Protein AF-A0AAW8AP11-F1 (afdb_monomer_lite)

Radius of gyration: 15.12 Å; chains: 1; bounding box: 52×15×34 Å

Sequence (77 aa):
MASETCAFDVVGATWIQDVQPGEIIEINDDGIHVDQFTDSTNMTICSMEYIYFARPDSNIAGVNVHTARKRSGKILA

Secondary structure (DSSP, 8-state):
--SSTHHHHHHTPPP--PPPTTEEEEEETTEEEEEES-S-------HHIIIIIS-TT-EETTEEHHHHHHHHHHHT-

Foldseek 3Di:
DDPWCVVCVVVVHDDDDDAFFQKDWDQDPVGIDIDGNDPPDDDDDDPCCLVPDPDQCTADPNRRSVVSNVVVVVVVD

Organism: Klebsiella pneumoniae (NCBI:txid573)

pLDDT: mean 95.57, std 2.63, range [77.5, 98.0]

Structure (mmCIF, N/CA/C/O backbone):
data_AF-A0AAW8AP11-F1
#
_entry.id   AF-A0AAW8AP11-F1
#
loop_
_atom_site.group_PDB
_atom_site.id
_atom_site.type_symbol
_atom_site.label_atom_id
_atom_site.label_alt_id
_atom_site.label_comp_id
_atom_site.label_asym_id
_atom_site.label_entity_id
_atom_site.label_seq_id
_atom_site.pdbx_PDB_ins_code
_atom_site.Cartn_x
_atom_site.Cartn_y
_atom_site.Cartn_z
_atom_site.occupancy
_atom_site.B_iso_or_equiv
_atom_site.auth_seq_id
_atom_site.auth_comp_id
_atom_site.auth_asym_id
_atom_site.auth_atom_id
_atom_site.pdbx_PDB_model_num
ATOM 1 N N . MET A 1 1 ? -10.145 4.721 4.989 1.00 92.06 1 MET A N 1
ATOM 2 C CA . MET A 1 1 ? -9.146 4.270 3.991 1.00 92.06 1 MET A CA 1
ATOM 3 C C . MET A 1 1 ? -7.877 5.094 4.147 1.00 92.06 1 MET A C 1
ATOM 5 O O . MET A 1 1 ? -7.978 6.227 4.605 1.00 92.06 1 MET A O 1
ATOM 9 N N . ALA A 1 2 ? -6.712 4.544 3.806 1.00 95.62 2 ALA A N 1
ATOM 10 C CA . ALA A 1 2 ? -5.428 5.243 3.884 1.00 95.62 2 ALA A CA 1
ATOM 11 C C . ALA A 1 2 ? -4.455 4.702 2.825 1.00 95.62 2 ALA A C 1
ATOM 13 O O . ALA A 1 2 ? -4.603 3.558 2.403 1.00 95.62 2 ALA A O 1
ATOM 14 N N . SER A 1 3 ? -3.463 5.508 2.432 1.00 95.25 3 SER A N 1
ATOM 15 C CA . SER A 1 3 ? -2.426 5.110 1.464 1.00 95.25 3 SER A CA 1
ATOM 16 C C . SER A 1 3 ? -1.425 4.090 2.018 1.00 95.25 3 SER A C 1
ATOM 18 O O . SER A 1 3 ? -0.793 3.375 1.252 1.00 95.25 3 SER A O 1
ATOM 20 N N . GLU A 1 4 ? -1.264 4.028 3.342 1.00 94.88 4 GLU A N 1
ATOM 21 C CA . GLU A 1 4 ? -0.296 3.168 4.025 1.00 94.88 4 GLU A CA 1
ATOM 22 C C . GLU A 1 4 ? -0.922 2.520 5.265 1.00 94.88 4 GLU A C 1
ATOM 24 O O . GLU A 1 4 ? -1.687 3.162 5.993 1.00 94.88 4 GLU A O 1
ATOM 29 N N . THR A 1 5 ? -0.556 1.267 5.554 1.00 94.31 5 THR A N 1
ATOM 30 C CA . THR A 1 5 ? -1.136 0.520 6.683 1.00 94.31 5 THR A CA 1
ATOM 31 C C . THR A 1 5 ? -0.773 1.097 8.046 1.00 94.31 5 THR A C 1
ATOM 33 O O . THR A 1 5 ? -1.565 0.961 8.974 1.00 94.31 5 THR A O 1
ATOM 36 N N . CYS A 1 6 ? 0.362 1.795 8.175 1.00 93.62 6 CYS A N 1
ATOM 37 C CA . CYS A 1 6 ? 0.774 2.394 9.447 1.00 93.62 6 CYS A CA 1
ATOM 38 C C . CYS A 1 6 ? -0.253 3.408 9.982 1.00 93.62 6 CYS A C 1
ATOM 40 O O . CYS A 1 6 ? -0.320 3.660 11.183 1.00 93.62 6 CYS A O 1
ATOM 42 N N . ALA A 1 7 ? -1.064 4.010 9.102 1.00 95.75 7 ALA A N 1
ATOM 43 C CA . ALA A 1 7 ? -2.125 4.920 9.513 1.00 95.75 7 ALA A CA 1
ATOM 44 C C . ALA A 1 7 ? -3.193 4.201 10.350 1.00 95.75 7 ALA A C 1
ATOM 46 O O . ALA A 1 7 ? -3.743 4.802 11.270 1.00 95.75 7 ALA A O 1
ATOM 47 N N . PHE A 1 8 ? -3.460 2.922 10.064 1.00 95.50 8 PHE A N 1
ATOM 48 C CA . PHE A 1 8 ? -4.425 2.117 10.809 1.00 95.50 8 PHE A CA 1
ATOM 49 C C . PHE A 1 8 ? -3.920 1.795 12.213 1.00 95.50 8 PHE A C 1
ATOM 51 O O . PHE A 1 8 ? -4.662 1.996 13.172 1.00 95.50 8 PHE A O 1
ATOM 58 N N . ASP A 1 9 ? -2.649 1.406 12.338 1.00 91.75 9 ASP A N 1
ATOM 59 C CA . ASP A 1 9 ? -2.021 1.106 13.630 1.00 91.75 9 ASP A CA 1
ATOM 60 C C . ASP A 1 9 ? -2.077 2.311 14.578 1.00 91.75 9 ASP A C 1
ATOM 62 O O . ASP A 1 9 ? -2.382 2.174 15.762 1.00 91.75 9 ASP A O 1
ATOM 66 N N . VAL A 1 10 ? -1.841 3.515 14.043 1.00 95.12 10 VAL A N 1
ATOM 67 C CA . VAL A 1 10 ? -1.862 4.766 14.819 1.00 95.12 10 VAL A CA 1
ATOM 68 C C . VAL A 1 10 ? -3.253 5.084 15.374 1.00 95.12 10 VA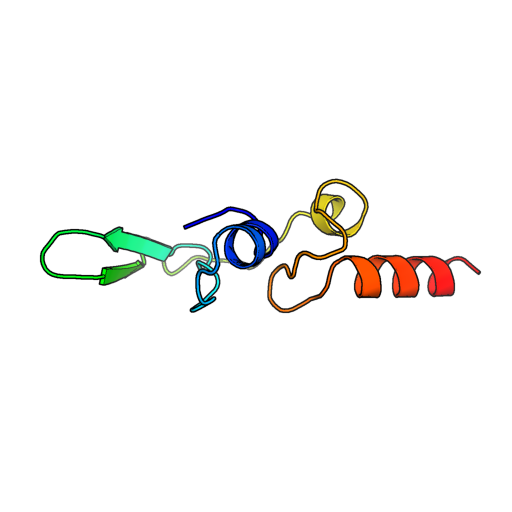L A C 1
ATOM 70 O O . VAL A 1 10 ? -3.357 5.597 16.487 1.00 95.12 10 VAL A O 1
ATOM 73 N N . VAL A 1 11 ? -4.318 4.799 14.621 1.00 96.81 11 VAL A N 1
ATOM 74 C CA . VAL A 1 11 ? -5.701 5.128 15.020 1.00 96.81 11 VAL A CA 1
ATOM 75 C C . VAL A 1 11 ? -6.462 3.940 15.617 1.00 96.81 11 VAL A C 1
ATOM 77 O O . VAL A 1 11 ? -7.636 4.077 15.952 1.00 96.81 11 VAL A O 1
ATOM 80 N N . GLY A 1 12 ? -5.817 2.777 15.751 1.00 95.69 12 GLY A N 1
ATOM 81 C CA . GLY A 1 12 ? -6.446 1.547 16.238 1.00 95.69 12 GLY A CA 1
ATOM 82 C C . GLY A 1 12 ? -7.469 0.943 15.270 1.00 95.69 12 GLY A C 1
ATOM 83 O O . GLY A 1 12 ? -8.365 0.215 15.698 1.00 95.69 12 GLY A O 1
ATOM 84 N N . ALA A 1 13 ? -7.370 1.251 13.975 1.00 96.75 13 ALA A N 1
ATOM 85 C CA . ALA A 1 13 ? -8.229 0.655 12.958 1.00 96.75 13 ALA A CA 1
ATOM 86 C C . ALA A 1 13 ? -7.733 -0.746 12.574 1.00 96.75 13 ALA A C 1
ATOM 88 O O . ALA A 1 13 ? -6.537 -1.025 12.569 1.00 96.75 13 ALA A O 1
ATOM 89 N N . THR A 1 14 ? -8.661 -1.633 12.215 1.00 95.00 14 THR A N 1
ATOM 90 C CA . THR A 1 14 ? -8.325 -2.972 11.714 1.00 95.00 14 THR A CA 1
ATOM 91 C C . THR A 1 14 ? -8.123 -2.920 10.203 1.00 95.00 14 THR A C 1
ATOM 93 O O . THR A 1 14 ? -8.960 -2.376 9.482 1.00 95.00 14 THR A O 1
ATOM 96 N N . TRP A 1 15 ? -7.020 -3.487 9.719 1.00 94.25 15 TRP A N 1
ATOM 97 C CA . TRP A 1 15 ? -6.798 -3.680 8.286 1.00 94.25 15 TRP A CA 1
ATOM 98 C C . TRP A 1 15 ? -7.769 -4.735 7.729 1.00 94.25 15 TRP A C 1
ATOM 100 O O . TRP A 1 15 ? -7.987 -5.764 8.366 1.00 94.25 15 TRP A O 1
ATOM 110 N N . ILE A 1 16 ? -8.340 -4.475 6.547 1.00 93.06 16 ILE A N 1
ATOM 111 C CA . ILE A 1 16 ? -9.309 -5.368 5.884 1.00 93.06 16 ILE A CA 1
ATOM 112 C C . ILE A 1 16 ? -8.741 -5.896 4.563 1.00 93.06 16 ILE A C 1
ATOM 114 O O . ILE A 1 16 ? -8.589 -7.103 4.408 1.00 93.06 16 ILE A O 1
ATOM 118 N N . GLN A 1 17 ? -8.435 -5.002 3.617 1.00 92.56 17 GLN A N 1
ATOM 119 C CA . GLN A 1 17 ? -7.864 -5.355 2.317 1.00 92.56 17 GLN A CA 1
ATOM 120 C C . GLN A 1 17 ? -7.126 -4.172 1.680 1.00 92.56 17 GLN A C 1
ATOM 122 O O . GLN A 1 17 ? -7.368 -3.015 2.037 1.00 92.56 17 GLN A O 1
ATOM 127 N N . ASP A 1 18 ? -6.268 -4.474 0.706 1.00 94.62 18 ASP A N 1
ATOM 128 C CA . ASP A 1 18 ? -5.729 -3.487 -0.233 1.00 94.62 18 ASP A CA 1
ATOM 129 C C . ASP A 1 18 ? -6.738 -3.226 -1.361 1.00 94.62 18 ASP A C 1
ATOM 131 O O . ASP A 1 18 ? -7.356 -4.168 -1.866 1.00 94.62 18 ASP A O 1
ATOM 135 N N . VAL A 1 19 ? -6.856 -1.964 -1.785 1.00 95.00 19 VAL A N 1
ATOM 136 C CA . VAL A 1 19 ? -7.663 -1.590 -2.957 1.00 95.00 19 VAL A CA 1
ATOM 137 C C . VAL A 1 19 ? -6.982 -2.103 -4.223 1.00 95.00 19 VAL A C 1
ATOM 139 O O . VAL A 1 19 ? -5.80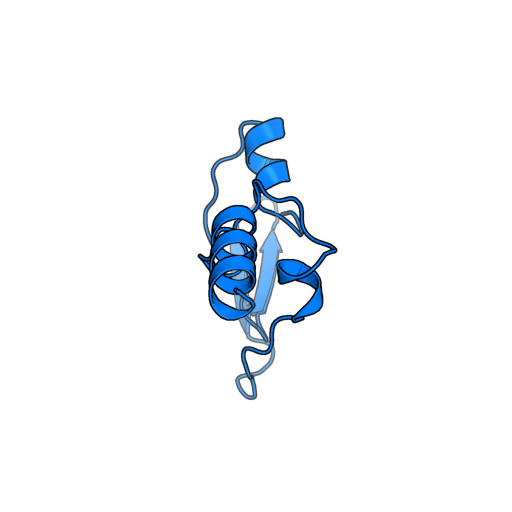3 -1.810 -4.450 1.00 95.00 19 VAL A O 1
ATOM 142 N N . GLN A 1 20 ? -7.700 -2.867 -5.043 1.00 95.69 20 GLN A N 1
ATOM 143 C CA . GLN A 1 20 ? -7.128 -3.446 -6.261 1.00 95.69 20 GLN A CA 1
ATOM 144 C C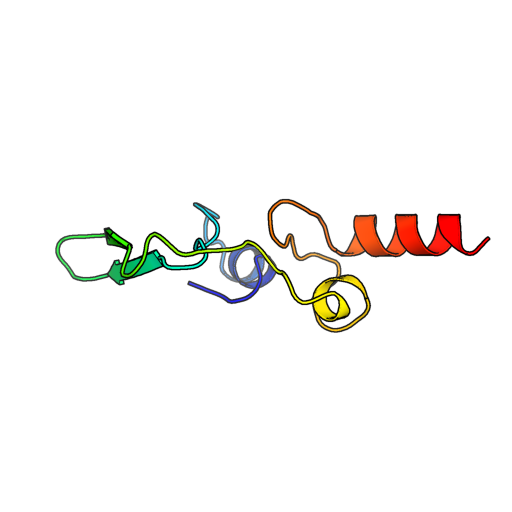 . GLN A 1 20 ? -7.060 -2.425 -7.415 1.00 95.69 20 GLN A C 1
ATOM 146 O O . GLN A 1 20 ? -7.874 -1.503 -7.493 1.00 95.69 20 GLN A O 1
ATOM 151 N N . PRO A 1 21 ? -6.109 -2.560 -8.358 1.00 96.44 21 PRO A N 1
ATOM 152 C CA . PRO A 1 21 ? -6.127 -1.775 -9.587 1.00 96.44 21 PRO A CA 1
ATOM 153 C C . PRO A 1 21 ? -7.463 -1.960 -10.312 1.00 96.44 21 PRO A C 1
ATOM 155 O O . PRO A 1 21 ? -7.900 -3.090 -10.493 1.00 96.44 21 PRO A O 1
ATOM 158 N N . GLY A 1 22 ? -8.101 -0.865 -10.730 1.00 96.88 22 GLY A N 1
ATOM 159 C CA . GLY A 1 22 ? -9.422 -0.921 -11.369 1.00 96.88 22 GLY A CA 1
ATOM 160 C C . GLY A 1 22 ? -10.612 -0.969 -10.401 1.00 96.88 22 GLY A C 1
ATOM 161 O O . GLY A 1 22 ? -11.752 -0.895 -10.852 1.00 96.88 22 GLY A O 1
ATOM 162 N N . GLU A 1 23 ? -10.369 -1.065 -9.092 1.00 97.19 23 GLU A N 1
ATOM 163 C CA . GLU A 1 23 ? -11.415 -1.148 -8.069 1.00 97.19 23 GLU A CA 1
ATOM 164 C C . GLU A 1 23 ? -11.902 0.240 -7.627 1.00 97.19 23 GLU A C 1
ATOM 166 O O . GLU A 1 23 ? -11.124 1.19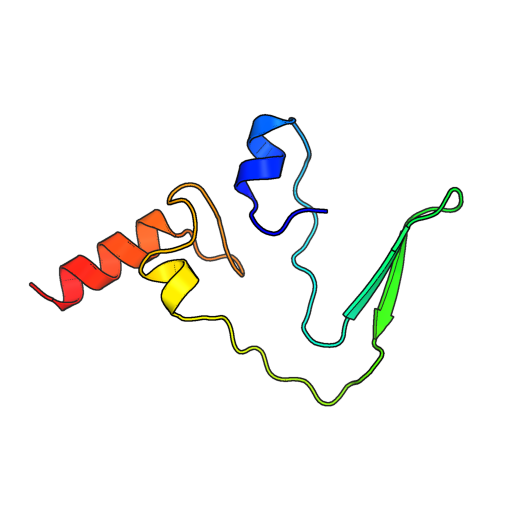2 -7.498 1.00 97.19 23 GLU A O 1
ATOM 171 N N . ILE A 1 24 ? -13.203 0.338 -7.368 1.00 96.69 24 ILE A N 1
ATOM 172 C CA . ILE A 1 24 ? -13.866 1.472 -6.726 1.00 96.69 24 ILE A CA 1
ATOM 173 C C . ILE A 1 24 ? -14.525 0.962 -5.449 1.00 96.69 24 ILE A C 1
ATOM 175 O O . ILE A 1 24 ? -15.214 -0.056 -5.454 1.00 96.69 24 ILE A O 1
ATOM 179 N N . ILE A 1 25 ? -14.330 1.699 -4.357 1.00 96.75 25 ILE A N 1
ATOM 180 C CA . ILE A 1 25 ? -14.989 1.432 -3.079 1.00 96.75 25 ILE A CA 1
ATOM 181 C C . ILE A 1 25 ? -15.936 2.588 -2.773 1.00 96.75 25 ILE A C 1
ATOM 183 O O . ILE A 1 25 ? -15.497 3.729 -2.608 1.00 96.75 25 ILE A O 1
ATOM 187 N N . GLU A 1 26 ? -17.224 2.279 -2.669 1.00 96.94 26 GLU A N 1
ATOM 188 C CA . GLU A 1 26 ? -18.252 3.188 -2.172 1.00 96.94 26 GLU A CA 1
ATOM 189 C C . GLU A 1 26 ? -18.525 2.884 -0.693 1.00 96.94 26 GLU A C 1
ATOM 191 O O . GLU A 1 26 ? -18.732 1.735 -0.303 1.00 96.94 26 GLU A O 1
ATOM 196 N N . ILE A 1 27 ? -18.508 3.925 0.141 1.00 96.75 27 ILE A N 1
ATOM 197 C CA . ILE A 1 27 ? -18.804 3.832 1.573 1.00 96.75 27 ILE A CA 1
ATOM 198 C C . ILE A 1 27 ? -19.906 4.839 1.879 1.00 96.75 27 ILE A C 1
ATOM 200 O O . ILE A 1 27 ? -19.715 6.042 1.684 1.00 96.75 27 ILE A O 1
ATOM 204 N N . ASN A 1 28 ? -21.041 4.346 2.361 1.00 97.00 28 ASN A N 1
ATOM 205 C CA . ASN A 1 28 ? -22.208 5.146 2.725 1.00 97.00 28 ASN A CA 1
ATOM 206 C C . ASN A 1 28 ? -22.888 4.557 3.982 1.00 97.00 28 ASN A C 1
ATOM 208 O O . ASN A 1 28 ? -22.367 3.625 4.599 1.00 97.00 28 ASN A O 1
ATOM 212 N N . ASP A 1 29 ? -24.030 5.117 4.386 1.00 98.00 29 ASP A N 1
ATOM 213 C CA . ASP A 1 29 ? -24.747 4.687 5.598 1.00 98.00 29 ASP A CA 1
ATOM 214 C C . ASP A 1 29 ? -25.309 3.252 5.499 1.00 98.00 29 ASP A C 1
ATOM 216 O O . ASP A 1 29 ? -25.552 2.620 6.528 1.00 98.00 29 ASP A O 1
ATOM 220 N N . ASP A 1 30 ? -25.461 2.712 4.284 1.00 96.88 30 ASP A N 1
ATOM 221 C CA . ASP A 1 30 ? -25.912 1.337 4.030 1.00 96.88 30 ASP A CA 1
ATOM 222 C C . ASP A 1 30 ? -24.756 0.316 4.061 1.00 96.88 30 ASP A C 1
ATOM 224 O O . ASP A 1 30 ? -24.991 -0.897 4.074 1.00 96.88 30 ASP A O 1
ATOM 228 N N . GLY A 1 31 ? -23.502 0.782 4.115 1.00 95.88 31 GLY A N 1
ATOM 229 C CA . GLY A 1 31 ? -22.313 -0.048 4.297 1.00 95.88 31 GLY A CA 1
ATOM 230 C C . GLY A 1 31 ? -21.214 0.193 3.261 1.00 95.88 31 GLY A C 1
ATOM 231 O O . GLY A 1 31 ? -20.956 1.320 2.839 1.00 95.88 31 GLY A O 1
ATOM 232 N N . ILE A 1 32 ? -20.508 -0.887 2.906 1.00 96.00 32 ILE A N 1
ATOM 233 C CA . ILE A 1 32 ? -19.391 -0.876 1.952 1.00 96.00 32 ILE A CA 1
ATOM 234 C C . ILE A 1 32 ? -19.813 -1.634 0.695 1.00 96.00 32 ILE A C 1
ATOM 236 O O . ILE A 1 32 ? -20.173 -2.812 0.773 1.00 96.00 32 ILE A O 1
ATOM 240 N N . HIS A 1 33 ? -19.713 -0.975 -0.454 1.00 96.56 33 HIS A N 1
ATOM 241 C CA . HIS A 1 33 ? -19.882 -1.582 -1.767 1.00 96.56 33 HIS A CA 1
ATOM 242 C C . HIS A 1 33 ? -18.568 -1.506 -2.550 1.00 96.56 33 HIS A C 1
ATOM 244 O O . HIS A 1 33 ? -17.845 -0.512 -2.482 1.00 96.56 33 HIS A O 1
ATOM 250 N N . VAL A 1 34 ? -18.241 -2.581 -3.265 1.00 96.56 34 VAL A N 1
ATOM 251 C CA . VAL A 1 34 ? -16.997 -2.718 -4.027 1.00 96.56 34 VAL A CA 1
ATOM 252 C C . VAL A 1 34 ? -17.362 -3.090 -5.455 1.00 96.56 34 VAL A C 1
ATOM 254 O O . VAL A 1 34 ? -18.086 -4.065 -5.660 1.00 96.56 34 VAL A O 1
ATOM 257 N N . ASP A 1 35 ? -16.855 -2.325 -6.415 1.00 97.12 35 ASP A N 1
ATOM 258 C CA . ASP A 1 35 ? -17.087 -2.531 -7.845 1.00 97.12 35 ASP A CA 1
ATOM 259 C C . ASP A 1 35 ? -15.777 -2.393 -8.637 1.00 97.12 35 ASP A C 1
ATOM 261 O O . ASP A 1 35 ? -14.788 -1.839 -8.147 1.00 97.12 35 ASP A O 1
ATOM 265 N N . GLN A 1 36 ? -15.757 -2.892 -9.871 1.00 97.19 36 GLN A N 1
ATOM 266 C CA . GLN A 1 36 ? -14.645 -2.718 -10.801 1.00 97.19 36 GLN A CA 1
ATOM 267 C C . GLN A 1 36 ? -15.076 -1.861 -11.984 1.00 97.19 36 GLN A C 1
ATOM 269 O O . GLN A 1 36 ? -15.963 -2.223 -12.752 1.00 97.19 36 GLN A O 1
ATOM 274 N N . PHE A 1 37 ? -14.399 -0.728 -12.184 1.00 96.38 37 PHE A N 1
ATOM 275 C CA . PHE A 1 37 ? -14.683 0.124 -13.342 1.00 96.38 37 PHE A CA 1
ATOM 276 C C . PHE A 1 37 ? -14.024 -0.393 -14.628 1.00 96.38 37 PHE A C 1
ATOM 278 O O . PHE A 1 37 ? -14.329 0.088 -15.721 1.00 96.38 37 PHE A O 1
ATOM 285 N N . THR A 1 38 ? -13.073 -1.324 -14.505 1.00 96.81 38 THR A N 1
ATOM 286 C CA . THR A 1 38 ? -12.383 -1.960 -15.628 1.00 96.81 38 THR A CA 1
ATOM 287 C C . THR A 1 38 ? -11.760 -3.289 -15.211 1.00 96.81 38 THR A C 1
ATOM 289 O O . THR A 1 38 ? -11.135 -3.379 -14.157 1.00 96.81 38 THR A O 1
ATOM 292 N N . ASP A 1 39 ? -11.838 -4.280 -16.100 1.00 94.81 39 ASP A N 1
ATOM 293 C CA . ASP A 1 39 ? -11.114 -5.554 -15.974 1.00 94.81 39 ASP A CA 1
ATOM 294 C C . ASP A 1 39 ? -9.708 -5.487 -16.601 1.00 94.81 39 ASP A C 1
ATOM 296 O O . ASP A 1 39 ? -8.871 -6.370 -16.411 1.00 94.81 39 ASP A O 1
ATOM 300 N N . SER A 1 40 ? -9.423 -4.438 -17.382 1.00 96.94 40 SER A N 1
ATOM 301 C CA . SER A 1 40 ? -8.134 -4.252 -18.058 1.00 96.94 40 SER A CA 1
ATOM 302 C C . SER A 1 40 ? -7.108 -3.654 -17.096 1.00 96.94 40 SER A C 1
ATOM 304 O O . SER A 1 40 ? -6.780 -2.465 -17.178 1.00 96.94 40 SER A O 1
ATOM 306 N N . THR A 1 41 ? -6.598 -4.478 -16.183 1.00 96.19 41 THR A N 1
ATOM 307 C CA . THR A 1 41 ? -5.749 -4.034 -15.073 1.00 96.19 41 THR A CA 1
ATOM 308 C C . THR A 1 41 ? -4.388 -4.732 -15.059 1.00 96.19 41 THR A C 1
ATOM 310 O O . THR A 1 41 ? -4.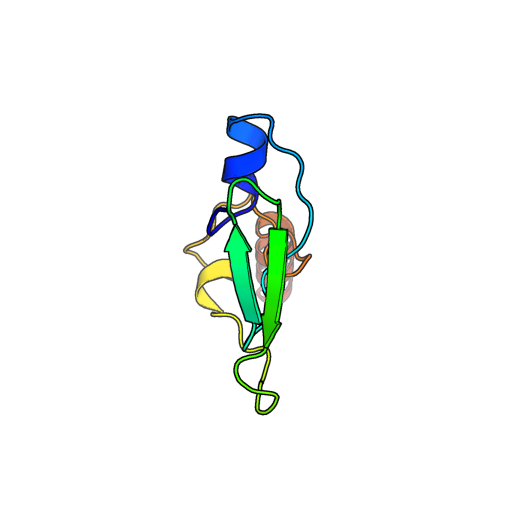203 -5.828 -15.587 1.00 96.19 41 THR A O 1
ATOM 313 N N . ASN A 1 42 ? -3.394 -4.068 -14.469 1.00 94.06 42 ASN A N 1
ATOM 314 C CA . ASN A 1 42 ? -2.089 -4.652 -14.174 1.00 94.06 42 ASN A CA 1
ATOM 315 C C . ASN A 1 42 ? -1.606 -4.128 -12.817 1.00 94.06 42 ASN A C 1
ATOM 317 O O . ASN A 1 42 ? -1.690 -2.930 -12.543 1.00 94.06 42 ASN A O 1
ATOM 321 N N . MET A 1 43 ? -1.096 -5.019 -11.968 1.00 91.31 43 MET A N 1
ATOM 322 C CA . MET A 1 43 ? -0.563 -4.661 -10.657 1.00 91.31 43 MET A CA 1
ATOM 323 C C . MET A 1 43 ? 0.864 -4.125 -10.803 1.00 91.31 43 MET A C 1
ATOM 325 O O . MET A 1 43 ? 1.838 -4.877 -10.791 1.00 91.31 43 MET A O 1
ATOM 329 N N . THR A 1 44 ? 0.995 -2.805 -10.923 1.00 94.00 44 THR A N 1
ATOM 330 C CA . THR A 1 44 ? 2.291 -2.118 -11.021 1.00 94.00 44 THR A CA 1
ATOM 331 C C . THR A 1 44 ? 2.456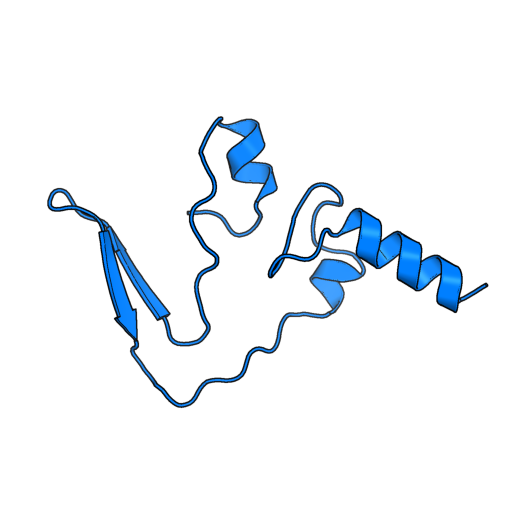 -1.116 -9.885 1.00 94.00 44 THR A C 1
ATOM 333 O O . THR A 1 44 ? 2.042 0.038 -9.987 1.00 94.00 44 THR A O 1
ATOM 336 N N . ILE A 1 45 ? 3.069 -1.561 -8.790 1.00 94.00 45 ILE A N 1
ATOM 337 C CA . ILE A 1 45 ? 3.340 -0.720 -7.619 1.00 94.00 45 ILE A CA 1
ATOM 338 C C . ILE A 1 45 ? 4.602 0.107 -7.866 1.00 94.00 45 ILE A C 1
ATOM 340 O O . ILE A 1 45 ? 5.587 -0.384 -8.418 1.00 94.00 45 ILE A O 1
ATOM 344 N N . CYS A 1 46 ? 4.589 1.365 -7.430 1.00 96.12 46 CYS A N 1
ATOM 345 C CA . CYS A 1 46 ? 5.740 2.250 -7.535 1.00 96.12 46 CYS A CA 1
ATOM 346 C C . CYS A 1 46 ? 6.934 1.704 -6.732 1.00 96.12 46 CYS A C 1
ATOM 348 O O . CYS A 1 46 ? 6.896 1.637 -5.504 1.00 96.12 46 CYS A O 1
ATOM 350 N N . SER A 1 47 ? 8.035 1.371 -7.412 1.00 96.44 47 SER A N 1
ATOM 351 C CA . SER A 1 47 ? 9.254 0.861 -6.764 1.00 96.44 47 SER A CA 1
ATOM 352 C C . SER A 1 47 ? 9.811 1.811 -5.700 1.00 96.44 47 SER A C 1
ATOM 354 O O . SER A 1 47 ? 10.389 1.358 -4.712 1.00 96.44 47 SER A O 1
ATOM 356 N N . MET A 1 48 ? 9.627 3.127 -5.874 1.00 97.44 48 MET A N 1
ATOM 357 C CA . MET A 1 48 ? 10.113 4.124 -4.919 1.00 97.44 48 MET A CA 1
ATOM 358 C C . MET A 1 48 ? 9.402 4.068 -3.566 1.00 97.44 48 MET A C 1
ATOM 360 O O . MET A 1 48 ? 10.001 4.497 -2.583 1.00 97.44 48 MET A O 1
ATOM 364 N N . GLU A 1 49 ? 8.209 3.475 -3.473 1.00 97.12 49 GLU A N 1
ATOM 365 C CA . GLU A 1 49 ? 7.557 3.216 -2.183 1.00 97.12 49 GLU A CA 1
ATOM 366 C C . GLU A 1 49 ? 8.409 2.279 -1.320 1.00 97.12 49 GLU A C 1
ATOM 368 O O . GLU A 1 49 ? 8.787 2.602 -0.191 1.00 97.12 49 GLU A O 1
ATOM 373 N N . TYR A 1 50 ? 8.853 1.161 -1.897 1.00 96.81 50 TYR A N 1
ATOM 374 C CA . TYR A 1 50 ? 9.741 0.228 -1.206 1.00 96.81 50 TYR A CA 1
ATOM 375 C C . TYR A 1 50 ? 11.151 0.782 -1.013 1.00 96.81 50 TYR A C 1
ATOM 377 O O . TYR A 1 50 ? 11.775 0.510 0.014 1.00 96.81 50 TYR A O 1
ATOM 385 N N . ILE A 1 51 ? 11.668 1.566 -1.962 1.00 96.44 51 ILE A N 1
ATOM 386 C CA . ILE A 1 51 ? 13.033 2.106 -1.877 1.00 96.44 51 ILE A CA 1
ATOM 387 C C . ILE A 1 51 ? 13.118 3.219 -0.827 1.00 96.44 51 ILE A C 1
ATOM 389 O O . ILE A 1 51 ? 14.058 3.217 -0.032 1.00 96.44 51 ILE A O 1
ATOM 393 N N . TYR A 1 52 ? 12.153 4.145 -0.797 1.00 95.94 52 TYR A N 1
ATOM 394 C CA . TYR A 1 52 ? 12.307 5.397 -0.054 1.00 95.94 52 TYR A CA 1
ATOM 395 C C . TYR A 1 52 ? 11.019 5.988 0.540 1.00 95.94 52 TYR A C 1
ATOM 397 O O . TYR A 1 52 ? 11.033 6.323 1.722 1.00 95.94 52 TYR A O 1
ATOM 405 N N . PHE A 1 53 ? 9.932 6.124 -0.229 1.00 97.31 53 PHE A N 1
ATOM 406 C CA . PHE A 1 53 ? 8.790 6.963 0.170 1.00 97.31 53 PHE A CA 1
ATOM 407 C C . PHE A 1 53 ? 8.000 6.410 1.354 1.00 97.31 53 PHE A C 1
ATOM 409 O O . PHE A 1 53 ? 7.776 7.140 2.318 1.00 97.31 53 PHE A O 1
ATOM 416 N N . ALA A 1 54 ? 7.639 5.129 1.315 1.00 96.75 54 ALA A N 1
ATOM 417 C CA . ALA A 1 54 ? 6.805 4.540 2.347 1.00 96.75 54 ALA A CA 1
ATOM 418 C C . ALA A 1 54 ? 7.529 4.455 3.691 1.00 96.75 54 ALA A C 1
ATOM 420 O O . ALA A 1 54 ? 8.760 4.269 3.775 1.00 96.75 54 ALA A O 1
ATOM 421 N N . ARG A 1 55 ? 6.755 4.512 4.771 1.00 97.31 55 ARG A N 1
ATOM 422 C CA . ARG A 1 55 ? 7.299 4.261 6.098 1.00 97.31 55 ARG A CA 1
ATOM 423 C C . ARG A 1 55 ? 7.731 2.798 6.252 1.00 97.31 55 ARG A C 1
ATOM 425 O O . ARG A 1 55 ? 7.107 1.892 5.705 1.00 97.31 55 ARG A O 1
ATOM 432 N N . PRO A 1 56 ? 8.808 2.528 7.009 1.00 95.19 56 PRO A N 1
ATOM 433 C CA . PRO A 1 56 ? 9.340 1.174 7.164 1.00 95.19 56 PRO A CA 1
ATOM 434 C C . PRO A 1 56 ? 8.389 0.213 7.899 1.00 95.19 56 PRO A C 1
ATOM 436 O O . PRO A 1 56 ? 8.489 -0.999 7.702 1.00 95.19 56 PRO A O 1
ATOM 439 N N . ASP A 1 57 ? 7.487 0.732 8.730 1.00 95.06 57 ASP A N 1
ATOM 440 C CA . ASP A 1 57 ? 6.460 -0.032 9.443 1.00 95.06 57 ASP A CA 1
ATOM 441 C C . ASP A 1 57 ? 5.183 -0.276 8.619 1.00 95.06 57 ASP A C 1
ATOM 443 O O . ASP A 1 57 ? 4.304 -1.006 9.065 1.00 95.06 57 ASP A O 1
ATOM 447 N N . SER A 1 58 ? 5.105 0.242 7.392 1.00 95.06 58 SER A N 1
ATOM 448 C CA . SER A 1 58 ? 4.005 -0.037 6.469 1.00 95.06 58 SER A CA 1
ATOM 449 C C . SER A 1 58 ? 4.161 -1.391 5.766 1.00 95.06 58 SER A C 1
ATOM 451 O O . SER A 1 58 ? 5.271 -1.874 5.502 1.00 95.06 58 SER A O 1
ATOM 453 N N . ASN A 1 59 ? 3.024 -1.984 5.411 1.00 96.06 59 ASN A N 1
ATOM 454 C CA . ASN A 1 59 ? 2.916 -3.094 4.473 1.00 96.06 59 ASN A CA 1
ATOM 455 C C . ASN A 1 59 ? 2.259 -2.571 3.194 1.00 96.06 59 ASN A C 1
ATOM 457 O O . ASN A 1 59 ? 1.192 -1.971 3.254 1.00 96.06 59 ASN A O 1
ATOM 461 N N . ILE A 1 60 ? 2.891 -2.793 2.045 1.00 95.06 60 ILE A N 1
ATOM 462 C CA . ILE A 1 60 ? 2.336 -2.441 0.732 1.00 95.06 60 ILE A CA 1
ATOM 463 C C . ILE A 1 60 ? 2.157 -3.749 -0.026 1.00 95.06 60 ILE A C 1
ATOM 465 O O . ILE A 1 60 ? 3.102 -4.529 -0.098 1.00 95.06 60 ILE A O 1
ATOM 469 N N . ALA A 1 61 ? 0.947 -4.035 -0.516 1.00 91.75 61 ALA A N 1
ATOM 470 C CA . ALA A 1 61 ? 0.612 -5.298 -1.188 1.00 91.75 61 ALA A CA 1
ATOM 471 C C . ALA A 1 61 ? 1.145 -6.546 -0.454 1.00 91.75 61 ALA A C 1
ATOM 473 O O . ALA A 1 61 ? 1.812 -7.409 -1.031 1.00 91.75 61 ALA A O 1
ATOM 474 N N . GLY A 1 62 ? 0.926 -6.595 0.863 1.00 91.31 62 GLY A N 1
ATOM 475 C CA . GLY A 1 62 ? 1.383 -7.683 1.736 1.00 91.31 62 GLY A CA 1
ATOM 476 C C . GLY A 1 62 ? 2.894 -7.740 2.009 1.00 91.31 62 GLY A C 1
ATOM 477 O O . GLY A 1 62 ? 3.350 -8.627 2.733 1.00 91.31 62 GLY A O 1
ATOM 478 N N . VAL A 1 63 ? 3.695 -6.811 1.480 1.00 95.31 63 VAL A N 1
ATOM 479 C CA . VAL A 1 63 ? 5.146 -6.763 1.692 1.00 95.31 63 VAL A CA 1
ATOM 480 C C . VAL A 1 63 ? 5.503 -5.663 2.685 1.00 95.31 63 VAL A C 1
ATOM 482 O O . VAL A 1 63 ? 5.301 -4.476 2.436 1.00 95.31 63 VAL A O 1
ATOM 485 N N . ASN A 1 64 ? 6.113 -6.058 3.803 1.00 97.38 64 ASN A N 1
ATOM 486 C CA . ASN A 1 64 ? 6.647 -5.112 4.774 1.00 97.38 64 ASN A CA 1
ATOM 487 C C . ASN A 1 64 ? 7.830 -4.316 4.196 1.00 97.38 64 ASN A C 1
ATOM 489 O O . ASN A 1 64 ? 8.829 -4.894 3.741 1.00 97.38 64 ASN A O 1
ATOM 493 N N . VAL A 1 65 ? 7.747 -2.988 4.283 1.00 97.44 65 VAL A N 1
ATOM 494 C CA . VAL A 1 65 ? 8.724 -2.063 3.692 1.00 97.44 65 VAL A CA 1
ATOM 495 C C . VAL A 1 65 ? 10.107 -2.210 4.335 1.00 97.44 65 VAL A C 1
ATOM 497 O O . VAL A 1 65 ? 11.111 -2.294 3.621 1.00 97.44 65 VAL A O 1
ATOM 500 N N . HIS A 1 66 ? 10.198 -2.320 5.667 1.00 97.38 66 HIS A N 1
ATOM 501 C CA . HIS A 1 66 ? 11.479 -2.547 6.350 1.00 97.38 66 HIS A CA 1
ATOM 502 C C . HIS A 1 66 ? 12.165 -3.835 5.874 1.00 97.38 66 HIS A C 1
ATOM 504 O O . HIS A 1 66 ? 13.363 -3.848 5.571 1.00 97.38 66 HIS A O 1
ATOM 510 N N . THR A 1 67 ? 11.399 -4.920 5.761 1.00 97.12 67 THR A N 1
ATOM 511 C CA . THR A 1 67 ? 11.905 -6.216 5.298 1.00 97.12 67 THR A CA 1
ATOM 512 C C . THR A 1 67 ? 12.388 -6.144 3.852 1.00 97.12 67 THR A C 1
ATOM 514 O O . THR A 1 67 ? 13.463 -6.673 3.551 1.00 97.12 67 THR A O 1
ATOM 517 N N . ALA A 1 68 ? 11.647 -5.466 2.970 1.00 97.31 68 ALA A N 1
ATOM 518 C CA . ALA A 1 68 ? 12.056 -5.244 1.585 1.00 97.31 68 ALA A CA 1
ATOM 519 C C . ALA A 1 68 ? 13.399 -4.499 1.512 1.00 97.31 68 ALA A C 1
ATOM 521 O O . ALA A 1 68 ? 14.344 -5.001 0.903 1.00 97.31 68 ALA A O 1
ATOM 522 N N . ARG A 1 69 ? 13.539 -3.376 2.229 1.00 98.00 69 ARG A N 1
ATOM 523 C CA . ARG A 1 69 ? 14.789 -2.590 2.273 1.00 98.00 69 ARG A CA 1
ATOM 524 C C . ARG A 1 69 ? 15.969 -3.400 2.806 1.00 98.00 69 ARG A C 1
ATOM 526 O O . ARG A 1 69 ? 17.059 -3.354 2.237 1.00 98.00 69 ARG A O 1
ATOM 533 N N . LYS A 1 70 ? 15.753 -4.206 3.851 1.00 97.81 70 LYS A N 1
ATOM 534 C CA . LYS A 1 70 ? 16.788 -5.095 4.401 1.00 97.81 70 LYS A CA 1
ATOM 535 C C . LYS A 1 70 ? 17.235 -6.158 3.391 1.00 97.81 70 LYS A C 1
ATOM 537 O O . LYS A 1 70 ? 18.417 -6.489 3.351 1.00 97.81 70 LYS A O 1
ATOM 542 N N . ARG A 1 71 ? 16.319 -6.703 2.581 1.00 97.38 71 ARG A N 1
ATOM 543 C CA . ARG A 1 71 ? 16.657 -7.643 1.494 1.00 97.38 71 ARG A CA 1
ATOM 544 C C . ARG A 1 71 ? 17.445 -6.948 0.387 1.00 97.38 71 ARG A C 1
ATOM 546 O O . ARG A 1 71 ? 18.473 -7.482 -0.010 1.00 97.38 71 ARG A O 1
ATOM 553 N N . SER A 1 72 ? 17.030 -5.754 -0.033 1.00 96.88 72 SER A N 1
ATOM 554 C CA . SER A 1 72 ? 17.770 -4.959 -1.022 1.00 96.88 72 SER A CA 1
ATOM 555 C C . SER A 1 72 ? 19.200 -4.670 -0.563 1.00 96.88 72 SER A C 1
ATOM 557 O O . SER A 1 72 ? 20.138 -4.872 -1.325 1.00 96.88 72 SER A O 1
ATOM 559 N N . GLY A 1 73 ? 19.388 -4.302 0.709 1.00 97.25 73 GLY A N 1
ATOM 560 C CA . GLY A 1 73 ? 20.722 -4.104 1.283 1.00 97.25 73 GLY A CA 1
ATOM 561 C C . GLY A 1 73 ? 21.601 -5.360 1.258 1.00 97.25 73 GLY A C 1
ATOM 562 O O . GLY A 1 73 ? 22.792 -5.251 1.005 1.00 97.25 73 GLY A O 1
ATOM 563 N N . LYS A 1 74 ? 21.027 -6.557 1.458 1.00 97.25 74 LYS A N 1
ATOM 564 C CA . LYS A 1 74 ? 21.766 -7.830 1.336 1.00 97.25 74 LYS A CA 1
ATOM 565 C C . LYS A 1 74 ? 22.187 -8.148 -0.099 1.00 97.25 74 LYS A C 1
ATOM 567 O O . LYS A 1 74 ? 23.202 -8.799 -0.278 1.00 97.25 74 LYS A O 1
ATOM 572 N N . ILE A 1 75 ? 21.394 -7.745 -1.092 1.00 96.88 75 ILE A N 1
ATOM 573 C CA . ILE A 1 75 ? 21.703 -7.963 -2.516 1.00 96.88 75 ILE A CA 1
ATOM 574 C C . ILE A 1 75 ? 22.854 -7.057 -2.972 1.00 96.88 75 ILE A C 1
ATOM 576 O O . ILE A 1 75 ? 23.603 -7.423 -3.868 1.00 96.88 75 ILE A O 1
ATOM 580 N N . LEU A 1 76 ? 22.985 -5.878 -2.361 1.00 94.31 76 LEU A N 1
ATOM 581 C CA . LEU A 1 76 ? 24.047 -4.917 -2.662 1.00 94.31 76 LEU A CA 1
ATOM 582 C C . LEU A 1 76 ? 25.389 -5.228 -1.974 1.00 94.31 76 LEU A C 1
ATOM 584 O O . LEU A 1 76 ? 26.358 -4.522 -2.245 1.00 94.31 76 LEU A O 1
ATOM 588 N N . ALA A 1 77 ? 25.428 -6.206 -1.063 1.00 77.50 77 ALA A N 1
ATOM 589 C CA . ALA A 1 77 ? 26.590 -6.531 -0.234 1.00 77.50 77 ALA A CA 1
ATOM 590 C C . ALA A 1 77 ? 27.528 -7.560 -0.878 1.00 77.50 77 ALA A C 1
ATOM 592 O O . ALA A 1 77 ? 27.036 -8.431 -1.630 1.00 77.50 77 ALA A O 1
#

InterPro domains:
  IPR029055 Nucleophile aminohydrolases, N-terminal [G3DSA:3.60.20.10] (1-69)
  IPR029055 Nucleophile aminohydrolases, N-terminal [SSF56235] (1-63)